Protein AF-A0A914DTF4-F1 (afdb_monomer_lite)

Structure (mmCIF, N/CA/C/O backbone):
data_AF-A0A914DTF4-F1
#
_entry.id   AF-A0A914DTF4-F1
#
loop_
_atom_site.group_PDB
_atom_site.id
_atom_site.type_symbol
_atom_site.label_atom_id
_atom_site.label_alt_id
_atom_site.label_comp_id
_atom_site.label_asym_id
_atom_site.label_entity_id
_atom_site.label_seq_id
_atom_site.pdbx_PDB_ins_code
_atom_site.Cartn_x
_atom_site.Cartn_y
_atom_site.Cartn_z
_atom_site.occupancy
_atom_site.B_iso_or_equiv
_atom_site.auth_seq_id
_atom_site.auth_comp_id
_atom_site.auth_asym_id
_atom_site.auth_atom_id
_atom_site.pdbx_PDB_model_num
ATOM 1 N N . MET A 1 1 ? -24.627 -9.845 -15.149 1.00 41.28 1 MET A N 1
ATOM 2 C CA . MET A 1 1 ? -25.153 -10.135 -13.797 1.00 41.28 1 MET A CA 1
ATOM 3 C C . MET A 1 1 ? -23.935 -10.257 -12.900 1.00 41.28 1 MET A C 1
ATOM 5 O O . MET A 1 1 ? -23.062 -11.032 -13.268 1.00 41.28 1 MET A O 1
ATOM 9 N N . ALA A 1 2 ? -23.818 -9.443 -11.850 1.00 40.50 2 ALA A N 1
ATOM 10 C CA . ALA A 1 2 ? -22.618 -9.428 -11.011 1.00 40.50 2 ALA A CA 1
ATOM 11 C C . ALA A 1 2 ? -22.532 -10.702 -10.144 1.00 40.50 2 ALA A C 1
ATOM 13 O O . ALA A 1 2 ? -23.541 -11.123 -9.571 1.00 40.50 2 ALA A O 1
ATOM 14 N N . LYS A 1 3 ? -21.357 -11.332 -10.086 1.00 47.91 3 LYS A N 1
ATOM 15 C CA . LYS A 1 3 ? -21.017 -12.519 -9.288 1.00 47.91 3 LYS A CA 1
ATOM 16 C C . LYS A 1 3 ? -20.466 -12.112 -7.924 1.00 47.91 3 LYS A C 1
ATOM 18 O O . LYS A 1 3 ? -20.002 -11.000 -7.742 1.00 47.91 3 LYS A O 1
ATOM 23 N N . LYS A 1 4 ? -20.458 -13.038 -6.959 1.00 50.44 4 LYS A N 1
ATOM 24 C CA . LYS A 1 4 ? -19.883 -12.812 -5.616 1.00 50.44 4 LYS A CA 1
ATOM 25 C C . LYS A 1 4 ? -18.388 -12.439 -5.658 1.00 50.44 4 LYS A C 1
ATOM 27 O O . LYS A 1 4 ? -17.920 -11.749 -4.766 1.00 50.44 4 LYS A O 1
ATOM 32 N N . GLU A 1 5 ? -17.684 -12.889 -6.695 1.00 56.50 5 GLU A N 1
ATOM 33 C CA . GLU A 1 5 ? -16.291 -12.547 -7.022 1.00 56.50 5 GLU A CA 1
ATOM 34 C C . GLU A 1 5 ? -16.124 -11.077 -7.448 1.00 56.50 5 GLU A C 1
ATOM 36 O O . GLU A 1 5 ? -15.049 -10.518 -7.275 1.00 56.50 5 GLU A O 1
ATOM 41 N N . ASP A 1 6 ? -17.193 -10.440 -7.942 1.00 46.47 6 ASP A N 1
ATOM 42 C CA . ASP A 1 6 ? -17.197 -9.040 -8.388 1.00 46.47 6 ASP A CA 1
ATOM 43 C C . ASP A 1 6 ? -17.339 -8.057 -7.209 1.00 46.47 6 ASP A C 1
ATOM 45 O O . ASP A 1 6 ? -17.399 -6.843 -7.405 1.00 46.47 6 ASP A O 1
ATOM 49 N N . PHE A 1 7 ? -17.447 -8.567 -5.977 1.00 53.06 7 PHE A N 1
ATOM 50 C CA . PHE A 1 7 ? -17.602 -7.762 -4.772 1.00 53.06 7 PHE A CA 1
ATOM 51 C C . PHE A 1 7 ? -16.393 -7.929 -3.858 1.00 53.06 7 PHE A C 1
ATOM 53 O O . PHE A 1 7 ? -16.078 -9.031 -3.405 1.00 53.06 7 PHE A O 1
ATOM 60 N N . ILE A 1 8 ? -15.767 -6.806 -3.508 1.00 56.00 8 ILE A N 1
ATOM 61 C CA . ILE A 1 8 ? -14.693 -6.780 -2.519 1.00 56.00 8 ILE A CA 1
ATOM 62 C C . ILE A 1 8 ? -15.275 -7.172 -1.158 1.00 56.00 8 ILE A C 1
ATOM 64 O O . ILE A 1 8 ? -16.153 -6.499 -0.612 1.00 56.00 8 ILE A O 1
ATOM 68 N N . SER A 1 9 ? -14.784 -8.275 -0.595 1.00 55.84 9 SER A N 1
ATOM 69 C CA . SER A 1 9 ? -15.172 -8.687 0.753 1.00 55.84 9 SER A CA 1
ATOM 70 C C . SER A 1 9 ? -14.536 -7.766 1.803 1.00 55.84 9 SER A C 1
ATOM 72 O O . SER A 1 9 ? -13.313 -7.625 1.879 1.00 55.84 9 SER A O 1
ATOM 74 N N . LEU A 1 10 ? -15.380 -7.119 2.610 1.00 56.50 10 LEU A N 1
ATOM 75 C CA . LEU A 1 10 ? -14.964 -6.344 3.776 1.00 56.50 10 LEU A CA 1
ATOM 76 C C . LEU A 1 10 ? -14.665 -7.311 4.926 1.00 56.50 10 LEU A C 1
ATOM 78 O O . LEU A 1 10 ? -15.568 -7.961 5.446 1.00 56.50 10 LEU A O 1
ATOM 82 N N . PHE A 1 11 ? -13.401 -7.401 5.327 1.00 57.38 11 PHE A N 1
ATOM 83 C CA . PHE A 1 11 ? -13.021 -7.973 6.612 1.00 57.38 11 PHE A CA 1
ATOM 84 C C . PHE A 1 11 ? -13.240 -6.916 7.702 1.00 57.38 11 PHE A C 1
ATOM 86 O O . PHE A 1 11 ? -12.752 -5.788 7.604 1.00 57.38 11 PHE A O 1
ATOM 93 N N . GLU A 1 12 ? -14.007 -7.270 8.735 1.00 57.12 12 GLU A N 1
ATOM 94 C CA . GLU A 1 12 ? -14.518 -6.303 9.717 1.00 57.12 12 GLU A CA 1
ATOM 95 C C . GLU A 1 12 ? -13.436 -5.695 10.628 1.00 57.12 12 GLU A C 1
ATOM 97 O O . GLU A 1 12 ? -13.625 -4.578 11.122 1.00 57.12 12 GLU A O 1
ATOM 102 N N . SER A 1 13 ? -12.274 -6.338 10.778 1.00 60.81 13 SER A N 1
ATOM 103 C CA . SER A 1 13 ? -11.142 -5.804 11.544 1.00 60.81 13 SER A CA 1
ATOM 104 C C . SER A 1 13 ? -9.837 -6.546 11.224 1.00 60.81 13 SER A C 1
ATOM 106 O O . SER A 1 13 ? -9.795 -7.774 11.220 1.00 60.81 13 SER A O 1
ATOM 108 N N . ILE A 1 14 ? -8.735 -5.815 11.000 1.00 63.16 14 ILE A N 1
ATOM 109 C CA . ILE A 1 14 ? -7.396 -6.398 11.199 1.00 63.16 14 ILE A CA 1
ATOM 110 C C . ILE A 1 14 ? -7.156 -6.442 12.705 1.00 63.16 14 ILE A C 1
ATOM 112 O O . ILE A 1 14 ? -6.959 -5.402 13.341 1.00 63.16 14 ILE A O 1
ATOM 116 N N . GLU A 1 15 ? -7.194 -7.640 13.282 1.00 57.75 15 GLU A N 1
ATOM 117 C CA . GLU A 1 15 ? -6.975 -7.826 14.719 1.00 57.75 15 GLU A CA 1
ATOM 118 C C . GLU A 1 15 ? -5.532 -8.191 15.063 1.00 57.75 15 GLU A C 1
ATOM 120 O O . GLU A 1 15 ? -5.060 -7.802 16.134 1.00 57.75 15 GLU A O 1
ATOM 125 N N . ASP A 1 16 ? -4.822 -8.856 14.149 1.00 64.94 16 ASP A N 1
ATOM 126 C CA . ASP A 1 16 ? -3.450 -9.327 14.341 1.00 64.94 16 ASP A CA 1
ATOM 127 C C . ASP A 1 16 ? -2.456 -8.586 13.426 1.00 64.94 16 ASP A C 1
ATOM 129 O O . ASP A 1 16 ? -2.704 -8.373 12.238 1.00 64.94 16 ASP A O 1
ATOM 133 N N . MET A 1 17 ? -1.312 -8.199 14.000 1.00 63.19 17 MET A N 1
ATOM 134 C CA . MET A 1 17 ? -0.189 -7.573 13.296 1.00 63.19 17 MET A CA 1
ATOM 135 C C . MET A 1 17 ? 0.454 -8.505 12.277 1.00 63.19 17 MET A C 1
ATOM 137 O O . MET A 1 17 ? 0.992 -8.017 11.285 1.00 63.19 17 MET A O 1
ATOM 141 N N . ALA A 1 18 ? 0.405 -9.821 12.504 1.00 65.38 18 ALA A N 1
ATOM 142 C CA . ALA A 1 18 ? 1.025 -10.796 11.611 1.00 65.38 18 ALA A CA 1
ATOM 143 C C . ALA A 1 18 ? 0.500 -10.677 10.172 1.00 65.38 18 ALA A C 1
ATOM 145 O O . ALA A 1 18 ? 1.261 -10.850 9.224 1.00 65.38 18 ALA A O 1
ATOM 146 N N . CYS A 1 19 ? -0.769 -10.288 10.005 1.00 67.75 19 CYS A N 1
ATOM 147 C CA . CYS A 1 19 ? -1.369 -10.066 8.694 1.00 67.75 19 CYS A CA 1
ATOM 148 C C . CYS A 1 19 ? -0.739 -8.88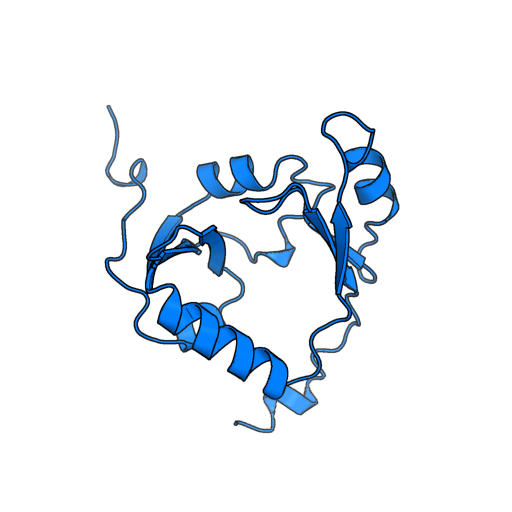7 7.940 1.00 67.75 19 CYS A C 1
ATOM 150 O O . CYS A 1 19 ? -0.690 -8.926 6.724 1.00 67.75 19 CYS A O 1
ATOM 152 N N . LEU A 1 20 ? -0.233 -7.857 8.625 1.00 68.44 20 LEU A N 1
ATOM 153 C CA . LEU A 1 20 ? 0.415 -6.707 7.976 1.00 68.44 20 LEU A CA 1
ATOM 154 C C . LEU A 1 20 ? 1.903 -6.918 7.687 1.00 68.44 20 LEU A C 1
ATOM 156 O O . LEU A 1 20 ? 2.523 -6.075 7.046 1.00 68.44 20 LEU A O 1
ATOM 160 N N . LEU A 1 21 ? 2.487 -8.013 8.178 1.00 73.00 21 LEU A N 1
ATOM 161 C CA . LEU A 1 21 ? 3.835 -8.430 7.789 1.00 73.00 21 LEU A CA 1
ATOM 162 C C . LEU A 1 21 ? 3.840 -9.181 6.452 1.00 73.00 21 LEU A C 1
ATOM 164 O O . LEU A 1 21 ? 4.908 -9.423 5.894 1.00 73.00 21 LEU A O 1
ATOM 168 N N . ASP A 1 22 ? 2.663 -9.556 5.954 1.00 80.88 22 ASP A N 1
ATOM 169 C CA . ASP A 1 22 ? 2.488 -10.117 4.624 1.00 80.88 22 ASP A CA 1
ATOM 170 C C . ASP A 1 22 ? 2.643 -9.009 3.570 1.00 80.88 22 ASP A C 1
ATOM 172 O O . ASP A 1 22 ? 2.001 -7.958 3.627 1.00 80.88 22 ASP A O 1
ATOM 176 N N . GLU A 1 23 ? 3.512 -9.268 2.595 1.00 81.50 23 GLU A N 1
ATOM 177 C CA . GLU A 1 23 ? 3.873 -8.352 1.515 1.00 81.50 23 GLU A CA 1
ATOM 178 C C . GLU A 1 23 ? 2.723 -8.018 0.552 1.00 81.50 23 GLU A C 1
ATOM 180 O O . GLU A 1 23 ? 2.893 -7.147 -0.297 1.00 81.50 23 GLU A O 1
ATOM 185 N N . HIS A 1 24 ? 1.567 -8.675 0.672 1.00 86.81 24 HIS A N 1
ATOM 186 C CA . HIS A 1 24 ? 0.375 -8.433 -0.147 1.00 86.81 24 HIS A CA 1
ATOM 187 C C . HIS A 1 24 ? -0.575 -7.389 0.450 1.00 86.81 24 HIS A C 1
ATOM 189 O O . HIS A 1 24 ? -1.485 -6.924 -0.241 1.00 86.81 24 HIS A O 1
ATOM 195 N N . TRP A 1 25 ? -0.400 -7.017 1.723 1.00 85.00 25 TRP A N 1
ATOM 196 C CA . TRP A 1 25 ? -1.223 -5.986 2.350 1.00 85.00 25 TRP A CA 1
ATOM 197 C C . TRP A 1 25 ? -0.634 -4.594 2.131 1.00 85.00 25 TRP A C 1
ATOM 199 O O . TRP A 1 25 ? 0.502 -4.307 2.503 1.00 85.00 25 TRP A O 1
ATOM 209 N N . ALA A 1 26 ? -1.449 -3.694 1.585 1.00 83.06 26 ALA A N 1
ATOM 210 C CA . ALA A 1 26 ? -1.099 -2.293 1.379 1.00 83.06 26 ALA A CA 1
ATOM 211 C C . ALA A 1 26 ? -2.004 -1.370 2.196 1.00 83.06 26 ALA A C 1
ATOM 213 O O . ALA A 1 26 ? -3.200 -1.626 2.339 1.00 83.06 26 ALA A O 1
ATOM 214 N N . ILE A 1 27 ? -1.460 -0.249 2.678 1.00 83.81 27 ILE A N 1
ATOM 215 C CA . ILE A 1 27 ? -2.281 0.859 3.188 1.00 83.81 27 ILE A CA 1
ATOM 216 C C . ILE A 1 27 ? -2.973 1.526 1.994 1.00 83.81 27 ILE A C 1
ATOM 218 O O . ILE A 1 27 ? -2.306 1.972 1.062 1.00 83.81 27 ILE A O 1
ATOM 222 N N . TYR A 1 28 ? -4.302 1.617 2.045 1.00 80.69 28 TYR A N 1
ATOM 223 C CA . TYR A 1 28 ? -5.132 2.186 0.979 1.00 80.69 28 TYR A CA 1
ATOM 224 C C . TYR A 1 28 ? -5.807 3.510 1.341 1.00 80.69 28 TYR A C 1
ATOM 226 O O . TYR A 1 28 ? -6.166 4.280 0.460 1.00 80.69 28 TYR A O 1
ATOM 234 N N . SER A 1 29 ? -6.047 3.806 2.615 1.00 80.50 29 SER A N 1
ATOM 235 C CA . SER A 1 29 ? -6.532 5.131 3.014 1.00 80.50 29 SER A CA 1
ATOM 236 C C . SER A 1 29 ? -6.465 5.301 4.525 1.00 80.50 29 SER A C 1
ATOM 238 O O . SER A 1 29 ? -6.339 4.328 5.264 1.00 80.50 29 SER A O 1
ATOM 240 N N . LEU A 1 30 ? -6.595 6.536 4.987 1.00 83.12 30 LEU A N 1
ATOM 241 C CA . LEU A 1 30 ? -6.692 6.919 6.389 1.00 83.12 30 LEU A CA 1
ATOM 242 C C . LEU A 1 30 ? -7.854 7.908 6.530 1.00 83.12 30 LEU A C 1
ATOM 244 O O . LEU A 1 30 ? -7.937 8.888 5.797 1.00 83.12 30 LEU A O 1
ATOM 248 N N . ASP A 1 31 ? -8.732 7.693 7.495 1.00 81.69 31 ASP A N 1
ATOM 249 C CA . ASP A 1 31 ? -9.656 8.723 7.956 1.00 81.69 31 ASP A CA 1
ATOM 250 C C . ASP A 1 31 ? -9.363 9.076 9.425 1.00 81.69 31 ASP A C 1
ATOM 252 O O . ASP A 1 31 ? -8.361 8.653 10.009 1.00 81.69 31 ASP A O 1
ATOM 256 N N . LYS A 1 32 ? -10.211 9.916 10.022 1.00 82.75 32 LYS A N 1
ATOM 257 C CA . LYS A 1 32 ? -10.047 10.363 11.413 1.00 82.75 32 LYS A CA 1
ATOM 258 C C . LYS A 1 32 ? -10.128 9.221 12.441 1.00 82.75 32 LYS A C 1
ATOM 260 O O . LYS A 1 32 ? -9.577 9.352 13.534 1.00 82.75 32 LYS A O 1
ATOM 265 N N . ASP A 1 33 ? -10.811 8.131 12.104 1.00 84.12 33 ASP A N 1
ATOM 266 C CA . ASP A 1 33 ? -11.172 7.041 13.007 1.00 84.12 33 ASP A CA 1
ATOM 267 C C . ASP A 1 33 ? -10.451 5.730 12.652 1.00 84.12 33 ASP A C 1
ATOM 269 O O . ASP A 1 33 ? -10.160 4.936 13.551 1.00 84.12 33 ASP A O 1
ATOM 273 N N . PHE A 1 34 ? -10.110 5.507 11.379 1.00 84.38 34 PHE A N 1
ATOM 274 C CA . PHE A 1 34 ? -9.621 4.244 10.835 1.00 84.38 34 PHE A CA 1
ATOM 275 C C . PHE A 1 34 ? -8.500 4.398 9.800 1.00 84.38 34 PHE A C 1
ATOM 277 O O . PHE A 1 34 ? -8.455 5.328 9.001 1.00 84.38 34 PHE A O 1
ATOM 284 N N . ALA A 1 35 ? -7.616 3.405 9.782 1.00 85.31 35 ALA A N 1
ATOM 285 C CA . ALA A 1 35 ? -6.726 3.085 8.681 1.00 85.31 35 ALA A CA 1
ATOM 286 C C . ALA A 1 35 ? -7.314 1.923 7.872 1.00 85.31 35 ALA A C 1
ATOM 288 O O . ALA A 1 35 ? -7.710 0.907 8.449 1.00 85.31 35 ALA A O 1
ATOM 289 N N . TYR A 1 36 ? -7.356 2.075 6.553 1.00 84.62 36 TYR A N 1
ATOM 290 C CA . TYR A 1 36 ? -7.864 1.089 5.607 1.00 84.62 36 TYR A CA 1
ATOM 291 C C . TYR A 1 36 ? -6.711 0.424 4.875 1.00 84.62 36 TYR A C 1
ATOM 293 O O . TYR A 1 36 ? -5.795 1.088 4.385 1.00 84.62 36 TYR A O 1
ATOM 301 N N . PHE A 1 37 ? -6.805 -0.891 4.767 1.00 85.62 37 PHE A N 1
ATOM 302 C CA . PHE A 1 37 ? -5.839 -1.748 4.111 1.00 85.62 37 PHE A CA 1
ATOM 303 C C . PHE A 1 37 ? -6.536 -2.567 3.040 1.00 85.62 37 PHE A C 1
ATOM 305 O O . PHE A 1 37 ? -7.706 -2.924 3.193 1.00 85.62 37 PHE A O 1
ATOM 312 N N . ILE A 1 38 ? -5.799 -2.892 1.989 1.00 85.81 38 ILE A N 1
ATOM 313 C CA . ILE A 1 38 ? -6.254 -3.790 0.935 1.00 85.81 38 ILE A CA 1
ATOM 314 C C . ILE A 1 38 ? -5.307 -4.970 0.804 1.00 85.81 38 ILE A C 1
ATOM 316 O O . ILE A 1 38 ? -4.097 -4.820 0.975 1.00 85.81 38 ILE A O 1
ATOM 320 N N . LEU A 1 39 ? -5.876 -6.129 0.500 1.00 86.81 39 LEU A N 1
ATOM 321 C CA . LEU A 1 39 ? -5.129 -7.314 0.114 1.00 86.81 39 LEU A CA 1
ATOM 322 C C . LEU A 1 39 ? -5.053 -7.371 -1.408 1.00 86.81 39 LEU A C 1
ATOM 324 O O . LEU A 1 39 ? -6.094 -7.375 -2.066 1.00 86.81 39 LEU A O 1
ATOM 328 N N . LEU A 1 40 ? -3.841 -7.455 -1.941 1.00 87.12 40 LEU A N 1
ATOM 329 C CA . LEU A 1 40 ? -3.571 -7.526 -3.372 1.00 87.12 40 LEU A CA 1
ATOM 330 C C . LEU A 1 40 ? -3.225 -8.964 -3.804 1.00 87.12 40 LEU A C 1
ATOM 332 O O . LEU A 1 40 ? -2.747 -9.752 -2.988 1.00 87.12 40 LEU A O 1
ATOM 336 N N . PRO A 1 41 ? -3.440 -9.331 -5.080 1.00 89.44 41 PRO A N 1
ATOM 337 C CA . PRO A 1 41 ? -3.098 -10.655 -5.604 1.00 89.44 41 PRO A CA 1
ATOM 338 C C . PRO A 1 41 ? -1.589 -10.886 -5.737 1.00 89.44 41 PRO A C 1
ATOM 340 O O . PRO A 1 41 ? -1.144 -12.028 -5.720 1.00 89.44 41 PRO A O 1
ATOM 343 N N . ASN A 1 42 ? -0.815 -9.808 -5.859 1.00 89.31 42 ASN A N 1
ATOM 344 C CA . ASN A 1 42 ? 0.642 -9.819 -5.973 1.00 89.31 42 ASN A CA 1
ATOM 345 C C . ASN A 1 42 ? 1.265 -9.015 -4.817 1.00 89.31 42 ASN A C 1
ATOM 347 O O . ASN A 1 42 ? 0.575 -8.170 -4.236 1.00 89.31 42 ASN A O 1
ATOM 351 N N . PRO A 1 43 ? 2.560 -9.206 -4.507 1.00 85.56 43 PRO A N 1
ATOM 352 C CA . PRO A 1 43 ? 3.261 -8.395 -3.517 1.00 85.56 43 PRO A CA 1
ATOM 353 C C . PRO A 1 43 ? 3.229 -6.905 -3.865 1.00 85.56 43 PRO A C 1
ATOM 355 O O . PRO A 1 43 ? 3.373 -6.532 -5.031 1.00 85.56 43 PRO A O 1
ATOM 358 N N . VAL A 1 44 ? 3.131 -6.037 -2.858 1.00 81.44 44 VAL A N 1
ATOM 359 C CA . VAL A 1 44 ? 3.099 -4.569 -2.999 1.00 81.44 44 VAL A CA 1
ATOM 360 C C . VAL A 1 44 ? 4.272 -4.042 -3.830 1.00 81.44 44 VAL A C 1
ATOM 362 O O . VAL A 1 44 ? 4.100 -3.149 -4.654 1.00 81.44 44 VAL A O 1
ATOM 365 N N . SER A 1 45 ? 5.454 -4.642 -3.684 1.00 78.44 45 SER A N 1
ATOM 366 C CA . SER A 1 45 ? 6.670 -4.283 -4.428 1.00 78.44 45 SER A CA 1
ATOM 367 C C . SER A 1 45 ? 6.553 -4.448 -5.950 1.00 78.44 45 SER A C 1
ATOM 369 O O . SER A 1 45 ? 7.298 -3.805 -6.693 1.00 78.44 45 SER A O 1
ATOM 371 N N . SER A 1 46 ? 5.612 -5.268 -6.432 1.00 83.75 46 SER A N 1
ATOM 372 C CA . SER A 1 46 ? 5.341 -5.445 -7.865 1.00 83.75 46 SER A CA 1
ATOM 373 C C . SER A 1 46 ? 4.583 -4.261 -8.481 1.00 83.75 46 SER A C 1
ATOM 375 O O . SER A 1 46 ? 4.692 -4.004 -9.685 1.00 83.75 46 SER A O 1
ATOM 377 N N . TYR A 1 47 ? 3.881 -3.479 -7.657 1.00 82.75 47 TYR A N 1
ATOM 378 C CA . TYR A 1 47 ? 3.101 -2.328 -8.091 1.00 82.75 47 TYR A CA 1
ATOM 379 C C . TYR A 1 47 ? 3.955 -1.059 -8.124 1.00 82.75 47 TYR A C 1
ATOM 381 O O . TYR A 1 47 ? 3.850 -0.161 -7.292 1.00 82.75 47 TYR A O 1
ATOM 389 N N . ASN A 1 48 ? 4.864 -1.003 -9.092 1.00 85.00 48 ASN A N 1
ATOM 390 C CA . ASN A 1 48 ? 5.769 0.125 -9.289 1.00 85.00 48 ASN A CA 1
ATOM 391 C C . ASN A 1 48 ? 5.282 1.094 -10.379 1.00 85.00 48 ASN A C 1
ATOM 393 O O . ASN A 1 48 ? 4.430 0.760 -11.198 1.00 85.00 48 ASN A O 1
ATOM 397 N N . ILE A 1 49 ? 5.891 2.279 -10.429 1.00 84.50 49 ILE A N 1
ATOM 398 C CA . ILE A 1 49 ? 5.531 3.352 -11.366 1.00 84.50 49 ILE A CA 1
ATOM 399 C C . ILE A 1 49 ? 5.696 3.000 -12.856 1.00 84.50 49 ILE A C 1
ATOM 401 O O . ILE A 1 49 ? 5.070 3.645 -13.695 1.00 84.50 49 ILE A O 1
ATOM 405 N N . ILE A 1 50 ? 6.529 2.011 -13.205 1.00 86.25 50 ILE A N 1
ATOM 406 C CA . ILE A 1 50 ? 6.752 1.616 -14.605 1.00 86.25 50 ILE A CA 1
ATOM 407 C C . ILE A 1 50 ? 5.514 0.911 -15.151 1.00 86.25 50 ILE A C 1
ATOM 409 O O . ILE A 1 50 ? 5.039 1.248 -16.234 1.00 86.25 50 ILE A O 1
ATOM 413 N N . ASN A 1 51 ? 4.975 -0.025 -14.373 1.00 85.56 51 ASN A N 1
ATOM 414 C CA . ASN A 1 51 ? 3.831 -0.839 -14.776 1.00 85.56 51 ASN A CA 1
ATOM 415 C C . ASN A 1 51 ? 2.494 -0.221 -14.335 1.00 85.56 51 ASN A C 1
ATOM 417 O O . ASN A 1 51 ? 1.477 -0.414 -14.992 1.00 85.56 51 ASN A O 1
ATOM 421 N N . HIS A 1 52 ? 2.504 0.552 -13.246 1.00 85.19 52 HIS A N 1
ATOM 422 C CA . HIS A 1 52 ? 1.312 1.047 -12.561 1.00 85.19 52 HIS A CA 1
ATOM 423 C C . HIS A 1 52 ? 1.488 2.526 -12.192 1.00 85.19 52 HIS A C 1
ATOM 425 O O . HIS A 1 52 ? 1.784 2.894 -11.055 1.00 85.19 52 HIS A O 1
ATOM 431 N N . GLN A 1 53 ? 1.325 3.403 -13.187 1.00 78.31 53 GLN A N 1
ATOM 432 C CA . GLN A 1 53 ? 1.496 4.854 -13.014 1.00 78.31 53 GLN A CA 1
ATOM 433 C C . GLN A 1 53 ? 0.465 5.462 -12.051 1.00 78.31 53 GLN A C 1
ATOM 435 O O . GLN A 1 53 ? 0.787 6.401 -11.324 1.00 78.31 53 GLN A O 1
ATOM 440 N N . PHE A 1 54 ? -0.749 4.905 -12.034 1.00 80.00 54 PHE A N 1
ATOM 441 C CA . PHE A 1 54 ? -1.848 5.292 -11.150 1.00 80.00 54 PHE A CA 1
ATOM 442 C C . PHE A 1 54 ? -2.071 4.195 -10.110 1.00 80.00 54 PHE A C 1
ATOM 444 O O . PHE A 1 54 ? -2.965 3.353 -10.235 1.00 80.00 54 PHE A O 1
ATOM 451 N N . LEU A 1 55 ? -1.210 4.187 -9.091 1.00 79.56 55 LEU A N 1
ATOM 452 C CA . LEU A 1 55 ? -1.164 3.113 -8.102 1.00 79.56 55 LEU A CA 1
ATOM 453 C C . LEU A 1 55 ? -2.500 2.941 -7.375 1.00 79.56 55 LEU A C 1
ATOM 455 O O . LEU A 1 55 ? -2.960 1.822 -7.202 1.00 79.56 55 LEU A O 1
ATOM 459 N N . TRP A 1 56 ? -3.163 4.045 -7.023 1.00 77.94 56 TRP A N 1
ATOM 460 C CA . TRP A 1 56 ? -4.457 4.014 -6.341 1.00 77.94 56 TRP A CA 1
ATOM 461 C C . TRP A 1 56 ? -5.564 3.339 -7.157 1.00 77.94 56 TRP A C 1
ATOM 463 O O . TRP A 1 56 ? -6.314 2.527 -6.618 1.00 77.94 56 TRP A O 1
ATOM 473 N N . GLN A 1 57 ? -5.648 3.644 -8.455 1.00 81.94 57 GLN A N 1
ATOM 474 C CA . GLN A 1 57 ? -6.620 3.007 -9.342 1.00 81.94 57 GLN A CA 1
ATOM 475 C C . GLN A 1 57 ? -6.324 1.513 -9.473 1.00 81.94 57 GLN A C 1
ATOM 477 O O . GLN A 1 57 ? -7.225 0.698 -9.320 1.00 81.94 57 GLN A O 1
ATOM 482 N N . THR A 1 58 ? -5.050 1.165 -9.660 1.00 87.00 58 THR A N 1
ATOM 483 C CA . THR A 1 58 ? -4.613 -0.236 -9.745 1.00 87.00 58 THR A CA 1
ATOM 484 C C . THR A 1 58 ? -4.970 -0.996 -8.466 1.00 87.00 58 THR A C 1
ATOM 486 O O . THR A 1 58 ? -5.537 -2.078 -8.500 1.00 87.00 58 THR A O 1
ATOM 489 N N . TYR A 1 59 ? -4.707 -0.387 -7.313 1.00 85.25 59 TYR A N 1
ATOM 490 C CA . TYR A 1 59 ? -5.034 -0.932 -6.001 1.00 85.25 59 TYR A CA 1
ATOM 491 C C . TYR A 1 59 ? -6.530 -1.142 -5.801 1.00 85.25 59 TYR A C 1
ATOM 493 O O . TYR A 1 59 ? -6.925 -2.133 -5.199 1.00 85.25 59 TYR A O 1
ATOM 501 N N . TYR A 1 60 ? -7.360 -0.223 -6.290 1.00 83.62 60 TYR A N 1
ATOM 502 C CA . TYR A 1 60 ? -8.808 -0.376 -6.247 1.00 83.62 60 TYR A CA 1
ATOM 503 C C . TYR A 1 60 ? -9.293 -1.522 -7.145 1.00 83.62 60 TYR A C 1
ATOM 505 O O . TYR A 1 60 ? -10.145 -2.300 -6.723 1.00 83.62 60 TYR A O 1
ATOM 513 N N . GLU A 1 61 ? -8.750 -1.622 -8.360 1.00 85.38 61 GLU A N 1
ATOM 514 C CA . GLU A 1 61 ? -9.129 -2.628 -9.359 1.00 85.38 61 GLU A CA 1
ATOM 515 C C . GLU A 1 61 ? -8.701 -4.046 -8.949 1.00 85.38 61 GLU A C 1
ATOM 517 O O . GLU A 1 61 ? -9.485 -4.983 -9.093 1.00 85.38 61 GLU A O 1
ATOM 522 N N . ASP A 1 62 ? -7.508 -4.192 -8.369 1.00 88.56 62 ASP A N 1
ATOM 523 C CA . ASP A 1 62 ? -6.937 -5.490 -7.997 1.00 88.56 62 ASP A CA 1
ATOM 524 C C . ASP A 1 62 ? -7.249 -5.91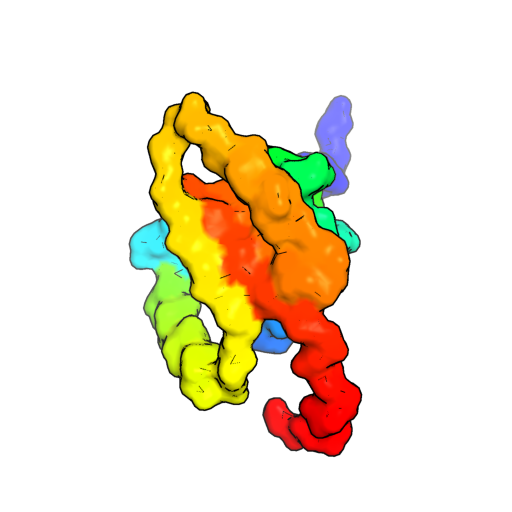4 -6.549 1.00 88.56 62 ASP A C 1
ATOM 526 O O . ASP A 1 62 ? -6.878 -7.012 -6.128 1.00 88.56 62 ASP A O 1
ATOM 530 N N . ALA A 1 63 ? -7.915 -5.076 -5.747 1.00 86.94 63 ALA A N 1
ATOM 531 C CA . ALA A 1 63 ? -8.186 -5.382 -4.343 1.00 86.94 63 ALA A CA 1
ATOM 532 C C . ALA A 1 63 ? -9.047 -6.646 -4.177 1.00 86.94 63 ALA A C 1
ATOM 534 O O . ALA A 1 63 ? -10.230 -6.682 -4.508 1.00 86.94 63 ALA A O 1
ATOM 535 N N . LEU A 1 64 ? -8.482 -7.665 -3.528 1.00 85.94 64 LEU A N 1
ATOM 536 C CA . LEU A 1 64 ? -9.193 -8.896 -3.177 1.00 85.94 64 LEU A CA 1
ATOM 537 C C . LEU A 1 64 ? -10.042 -8.722 -1.914 1.00 85.94 64 LEU A C 1
ATOM 539 O O . LEU A 1 64 ? -11.122 -9.305 -1.771 1.00 85.94 64 LEU A O 1
ATOM 543 N N . LYS A 1 65 ? -9.520 -7.959 -0.947 1.00 84.44 65 LYS A N 1
ATOM 544 C CA . LYS A 1 65 ? -10.154 -7.723 0.357 1.00 84.44 65 LYS A CA 1
ATOM 545 C C . LYS A 1 65 ? -9.829 -6.333 0.861 1.00 84.44 65 LYS A C 1
ATOM 547 O O . LYS A 1 65 ? -8.740 -5.831 0.610 1.00 84.44 65 LYS A O 1
ATOM 552 N N . ILE A 1 66 ? -10.743 -5.769 1.643 1.00 83.56 66 ILE A N 1
ATOM 553 C CA . ILE A 1 66 ? -10.502 -4.555 2.427 1.00 83.56 66 ILE A CA 1
ATOM 554 C C . ILE A 1 66 ? -10.562 -4.922 3.898 1.00 83.56 66 ILE A C 1
ATOM 556 O O . ILE A 1 66 ? -11.441 -5.673 4.316 1.00 83.56 66 ILE A O 1
ATOM 560 N N . ALA A 1 67 ? -9.670 -4.354 4.693 1.00 84.50 67 ALA A N 1
ATOM 561 C CA . ALA A 1 67 ? -9.745 -4.437 6.136 1.00 84.50 67 ALA A CA 1
ATOM 562 C C . ALA A 1 67 ? -9.487 -3.067 6.763 1.00 84.50 67 ALA A C 1
ATOM 564 O O . ALA A 1 67 ? -8.851 -2.196 6.169 1.00 84.50 67 ALA A O 1
ATOM 565 N N . LYS A 1 68 ? -10.013 -2.858 7.96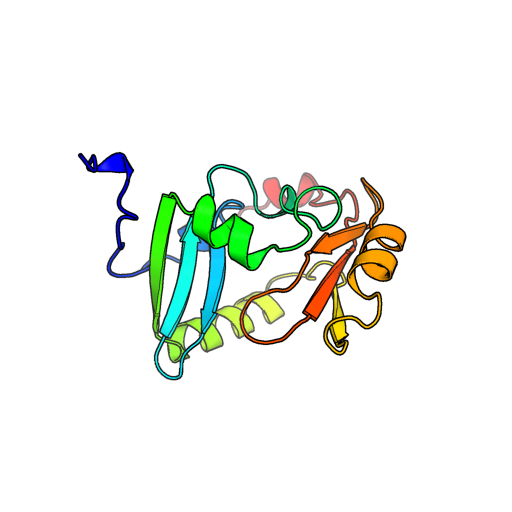9 1.00 85.25 68 LYS A N 1
ATOM 566 C CA . LYS A 1 68 ? -9.872 -1.596 8.701 1.00 85.25 68 LYS A CA 1
ATOM 567 C C . LYS A 1 68 ? -9.250 -1.814 10.071 1.00 85.25 68 LYS A C 1
ATOM 569 O O . LYS A 1 68 ? -9.417 -2.864 10.691 1.00 85.25 68 LYS A O 1
ATOM 574 N N . MET A 1 69 ? -8.570 -0.789 10.564 1.00 84.44 69 MET A N 1
ATOM 575 C CA . MET A 1 69 ? -7.985 -0.749 11.898 1.00 84.44 69 MET A CA 1
ATOM 576 C C . MET A 1 69 ? -8.224 0.621 12.524 1.00 84.44 69 MET A C 1
ATOM 578 O O . MET A 1 69 ? -8.024 1.618 11.841 1.00 84.44 69 MET A O 1
ATOM 582 N N . PRO A 1 70 ? -8.592 0.722 13.811 1.00 88.00 70 PRO A N 1
ATOM 583 C CA . PRO A 1 70 ? -8.702 2.017 14.473 1.00 88.00 70 PRO A CA 1
ATOM 584 C C . PRO A 1 70 ? -7.412 2.842 14.355 1.00 88.00 70 PRO A C 1
ATOM 586 O O . PRO A 1 70 ? -6.323 2.351 14.661 1.00 88.00 70 PRO A O 1
ATOM 589 N N . TYR A 1 71 ? -7.532 4.115 13.985 1.00 85.19 71 TYR A N 1
ATOM 590 C CA . TYR A 1 71 ? -6.406 5.010 13.709 1.00 85.19 71 TYR A CA 1
ATOM 591 C C . TYR A 1 71 ? -5.439 5.133 14.896 1.00 85.19 71 TYR A C 1
ATOM 593 O O . TYR A 1 71 ? -4.222 5.078 14.736 1.00 85.19 71 TYR A O 1
ATOM 601 N N . LYS A 1 72 ? -5.965 5.198 16.128 1.00 87.00 72 LYS A N 1
ATOM 602 C CA . LYS A 1 72 ? -5.139 5.203 17.351 1.00 87.00 72 LYS A CA 1
ATOM 603 C C . LYS A 1 72 ? -4.247 3.964 17.462 1.00 87.00 72 LYS A C 1
ATOM 605 O O . LYS A 1 72 ? -3.101 4.074 17.888 1.00 87.00 72 LYS A O 1
ATOM 610 N N . ARG A 1 73 ? -4.770 2.793 17.087 1.00 84.50 73 ARG A N 1
ATOM 611 C CA . ARG A 1 73 ? -4.028 1.528 17.110 1.00 84.50 73 ARG A CA 1
ATOM 612 C C . ARG A 1 73 ? -2.956 1.521 16.027 1.00 84.50 73 ARG A C 1
ATOM 614 O O . ARG A 1 73 ? -1.811 1.209 16.337 1.00 84.50 73 ARG A O 1
ATOM 621 N N . PHE A 1 74 ? -3.308 1.963 14.820 1.00 84.69 74 PHE A N 1
ATOM 622 C CA . PHE A 1 74 ? -2.364 2.139 13.718 1.00 84.69 74 PHE A CA 1
ATOM 623 C C . PHE A 1 74 ? -1.184 3.037 14.116 1.00 84.69 74 PHE A C 1
ATOM 625 O O . PHE A 1 74 ? -0.035 2.640 13.963 1.00 84.69 74 PHE A O 1
ATOM 632 N N . LEU A 1 75 ? -1.442 4.196 14.732 1.00 84.94 75 LEU A N 1
ATOM 633 C CA . LEU A 1 75 ? -0.380 5.092 15.203 1.00 84.94 75 LEU A CA 1
ATOM 634 C C . LEU A 1 75 ? 0.543 4.449 16.243 1.00 84.94 75 LEU A C 1
ATOM 636 O O . LEU A 1 75 ? 1.759 4.643 16.194 1.00 84.94 75 LEU A O 1
ATOM 640 N N . THR A 1 76 ? -0.015 3.705 17.201 1.00 84.56 76 THR A N 1
ATOM 641 C CA . THR A 1 76 ? 0.795 2.967 18.178 1.00 84.56 76 THR A CA 1
ATOM 642 C C . THR A 1 76 ? 1.671 1.927 17.482 1.00 84.56 76 THR A C 1
ATOM 644 O O . THR A 1 76 ? 2.836 1.781 17.844 1.00 84.56 76 THR A O 1
ATOM 647 N N . TRP A 1 77 ? 1.148 1.244 16.461 1.00 79.12 77 TRP A N 1
ATOM 648 C CA . TRP A 1 77 ? 1.895 0.252 15.686 1.00 79.12 77 TRP A CA 1
ATOM 649 C C . TRP A 1 77 ? 3.016 0.877 14.862 1.00 79.12 77 TRP A C 1
ATOM 651 O O . TRP A 1 77 ? 4.152 0.425 14.968 1.00 79.12 77 TRP A O 1
ATOM 661 N N . SER A 1 78 ? 2.752 1.954 14.123 1.00 79.19 78 SER A N 1
ATOM 662 C CA . SER A 1 78 ? 3.776 2.640 13.323 1.00 79.19 78 SER A CA 1
ATOM 663 C C . SER A 1 78 ? 4.976 3.076 14.172 1.00 79.19 78 SER A C 1
ATOM 665 O O . SER A 1 78 ? 6.121 2.919 13.757 1.00 79.19 78 SER A O 1
ATOM 667 N N . LYS A 1 79 ? 4.732 3.523 15.413 1.00 81.56 79 LYS A N 1
ATOM 668 C CA . LYS A 1 79 ? 5.792 3.869 16.378 1.00 81.56 79 LYS A CA 1
ATOM 669 C C . LYS A 1 79 ? 6.583 2.663 16.890 1.00 81.56 79 LYS A C 1
ATOM 671 O O . LYS A 1 79 ? 7.744 2.812 17.263 1.00 81.56 79 LYS A O 1
ATOM 676 N N . LEU A 1 80 ? 5.968 1.483 16.974 1.00 75.69 80 LEU A N 1
ATOM 677 C CA . LEU A 1 80 ? 6.677 0.247 17.318 1.00 75.69 80 LEU A CA 1
ATOM 678 C C . LEU A 1 80 ? 7.566 -0.201 16.157 1.00 75.69 80 LEU A C 1
ATOM 680 O O . LEU A 1 80 ? 8.713 -0.564 16.395 1.00 75.69 80 LEU A O 1
ATOM 684 N N . PHE A 1 81 ? 7.072 -0.112 14.918 1.00 69.81 81 PHE A N 1
ATOM 685 C CA . PHE A 1 81 ? 7.852 -0.408 13.714 1.00 69.81 81 PHE A CA 1
ATOM 686 C C . PHE A 1 81 ? 9.073 0.503 13.570 1.00 69.81 81 PHE A C 1
ATOM 688 O O . PHE A 1 81 ? 10.163 0.002 13.313 1.00 69.81 81 PHE A O 1
ATOM 695 N N . GLU A 1 82 ? 8.920 1.805 13.827 1.00 69.31 82 GLU A N 1
ATOM 696 C CA . GLU A 1 82 ? 10.030 2.770 13.836 1.00 69.31 82 GLU A CA 1
ATOM 697 C C . GLU A 1 82 ? 11.147 2.371 14.817 1.00 69.31 82 GLU A C 1
ATOM 699 O O . GLU A 1 82 ? 12.329 2.559 14.539 1.00 69.31 82 GLU A O 1
ATOM 704 N N . LYS A 1 83 ? 10.785 1.767 15.955 1.00 69.56 83 LYS A N 1
ATOM 705 C CA . LYS A 1 83 ? 11.745 1.302 16.965 1.00 69.56 83 LYS A CA 1
ATOM 706 C C . LYS A 1 83 ? 12.365 -0.063 16.653 1.00 69.56 83 LYS A C 1
ATOM 708 O O . LYS A 1 83 ? 13.422 -0.361 17.202 1.00 69.56 83 LYS A O 1
ATOM 713 N N . ASN A 1 84 ? 11.717 -0.898 15.834 1.00 61.47 84 ASN A N 1
ATOM 714 C CA . ASN A 1 84 ? 12.017 -2.333 15.760 1.00 61.47 84 ASN A CA 1
ATOM 715 C C . ASN A 1 84 ? 12.911 -2.800 14.605 1.00 61.47 84 ASN A C 1
ATOM 717 O O . ASN A 1 84 ? 13.247 -3.980 14.597 1.00 61.47 84 ASN A O 1
ATOM 721 N N . LYS A 1 85 ? 13.336 -1.962 13.655 1.00 58.66 85 LYS A N 1
ATOM 722 C CA . LYS A 1 85 ? 14.352 -2.313 12.635 1.00 58.66 85 LYS A CA 1
ATOM 723 C C . LYS A 1 85 ? 14.693 -1.080 11.806 1.00 58.66 85 LYS A C 1
ATOM 725 O O . LYS A 1 85 ? 13.831 -0.231 11.642 1.00 58.66 85 LYS A O 1
ATOM 730 N N . ASN A 1 86 ? 15.910 -1.017 11.255 1.00 58.41 86 ASN A N 1
ATOM 731 C CA . ASN A 1 86 ? 16.291 -0.039 10.228 1.00 58.41 86 ASN A CA 1
ATOM 732 C C . ASN A 1 86 ? 15.336 -0.180 9.030 1.00 58.41 86 ASN A C 1
ATOM 734 O O . ASN A 1 86 ? 15.494 -1.145 8.274 1.00 58.41 86 ASN A O 1
ATOM 738 N N . PRO A 1 87 ? 14.352 0.720 8.835 1.00 65.19 87 PRO A N 1
ATOM 739 C CA . PRO A 1 87 ? 13.547 0.677 7.627 1.00 65.19 87 PRO A CA 1
ATOM 740 C C . PRO A 1 87 ? 14.462 0.928 6.420 1.00 65.19 87 PRO A C 1
ATOM 742 O O . PRO A 1 87 ? 15.487 1.611 6.558 1.00 65.19 87 PRO A O 1
ATOM 745 N N . PRO A 1 88 ? 14.126 0.399 5.231 1.00 66.38 88 PRO A N 1
ATOM 746 C CA . PRO A 1 88 ? 14.844 0.780 4.027 1.00 66.38 88 PRO A CA 1
ATOM 747 C C . PRO A 1 88 ? 14.796 2.310 3.895 1.00 66.38 88 PRO A C 1
ATOM 749 O O . PRO A 1 88 ? 13.737 2.908 4.138 1.00 66.38 88 PRO A O 1
ATOM 752 N N . PRO A 1 89 ? 15.915 2.967 3.536 1.00 70.56 89 PRO A N 1
ATOM 753 C CA . PRO A 1 89 ? 15.918 4.401 3.305 1.00 70.56 89 PRO A CA 1
ATOM 754 C C . PRO A 1 89 ? 14.795 4.742 2.329 1.00 70.56 89 PRO A C 1
ATOM 756 O O . PRO A 1 89 ? 14.674 4.131 1.266 1.00 70.56 89 PRO A O 1
ATOM 759 N N . THR A 1 90 ? 13.929 5.659 2.740 1.00 75.56 90 THR A N 1
ATOM 760 C CA . THR A 1 90 ? 12.711 5.991 2.008 1.00 75.56 90 THR A CA 1
ATOM 761 C C . THR A 1 90 ? 12.662 7.496 1.815 1.00 75.56 90 THR A C 1
ATOM 763 O O . THR A 1 90 ? 12.753 8.247 2.785 1.00 75.56 90 THR A O 1
ATOM 766 N N . VAL A 1 91 ? 12.541 7.942 0.565 1.00 77.00 91 VAL A N 1
ATOM 767 C CA . VAL A 1 91 ? 12.436 9.363 0.216 1.00 77.00 91 VAL A CA 1
ATOM 768 C C . VAL A 1 91 ? 11.030 9.652 -0.283 1.00 77.00 91 VAL A C 1
ATOM 770 O O . VAL A 1 91 ? 10.534 8.988 -1.188 1.00 77.00 91 VAL A O 1
ATOM 773 N N . MET A 1 92 ? 10.406 10.662 0.314 1.00 77.81 92 MET A N 1
ATOM 774 C CA . MET A 1 92 ? 9.091 11.167 -0.063 1.00 77.81 92 MET A CA 1
ATOM 775 C C . MET A 1 92 ? 9.254 12.407 -0.939 1.00 77.81 92 MET A C 1
ATOM 777 O O . MET A 1 92 ? 9.875 13.384 -0.522 1.00 77.81 92 MET A O 1
ATOM 781 N N . ILE A 1 93 ? 8.678 12.374 -2.142 1.00 74.25 93 ILE A N 1
ATOM 782 C CA . ILE A 1 93 ? 8.679 13.506 -3.074 1.00 74.25 93 ILE A CA 1
ATOM 783 C C . ILE A 1 93 ? 7.243 13.970 -3.289 1.00 74.25 93 ILE A C 1
ATOM 785 O O . ILE A 1 93 ? 6.409 13.230 -3.810 1.00 74.25 93 ILE A O 1
ATOM 789 N N . GLN A 1 94 ? 6.963 15.210 -2.893 1.00 75.31 94 GLN A N 1
ATOM 790 C CA . GLN A 1 94 ? 5.673 15.857 -3.111 1.00 75.31 94 GLN A CA 1
ATOM 791 C C . GLN A 1 94 ? 5.733 16.720 -4.364 1.00 75.31 94 GLN A C 1
ATOM 793 O O . GLN A 1 94 ? 6.638 17.536 -4.532 1.00 75.31 94 GLN A O 1
ATOM 798 N N . THR A 1 95 ? 4.755 16.540 -5.244 1.00 74.88 95 THR A N 1
ATOM 799 C CA . THR A 1 95 ? 4.655 17.283 -6.502 1.00 74.88 95 THR A CA 1
ATOM 800 C C . THR A 1 95 ? 3.212 17.690 -6.757 1.00 74.88 95 THR A C 1
ATOM 802 O O . THR A 1 95 ? 2.277 17.059 -6.252 1.00 74.88 95 THR A O 1
ATOM 805 N N . SER A 1 96 ? 3.024 18.760 -7.529 1.00 77.62 96 SER A N 1
ATOM 806 C CA . SER A 1 96 ? 1.708 19.100 -8.052 1.00 77.62 96 SER A CA 1
ATOM 807 C C . SER A 1 96 ? 1.313 18.122 -9.156 1.00 77.62 96 SER A C 1
ATOM 809 O O . SER A 1 96 ? 2.152 17.587 -9.886 1.00 77.62 96 SER A O 1
ATOM 811 N N . ALA A 1 97 ? 0.009 17.894 -9.303 1.00 73.94 97 ALA A N 1
ATOM 812 C CA . ALA A 1 97 ? -0.496 17.101 -10.411 1.00 73.94 97 ALA A CA 1
ATOM 813 C C . ALA A 1 97 ? -0.028 17.700 -11.749 1.00 73.94 97 ALA A C 1
ATOM 815 O O . ALA A 1 97 ? 0.020 18.918 -11.920 1.00 73.94 97 ALA A O 1
ATOM 816 N N . ARG A 1 98 ? 0.274 16.825 -12.717 1.00 76.62 98 ARG A N 1
ATOM 817 C CA . ARG A 1 98 ? 0.670 17.196 -14.090 1.00 76.62 98 ARG A CA 1
ATOM 818 C C . ARG A 1 98 ? 2.014 17.937 -14.208 1.00 76.62 98 ARG A C 1
ATOM 820 O O . ARG A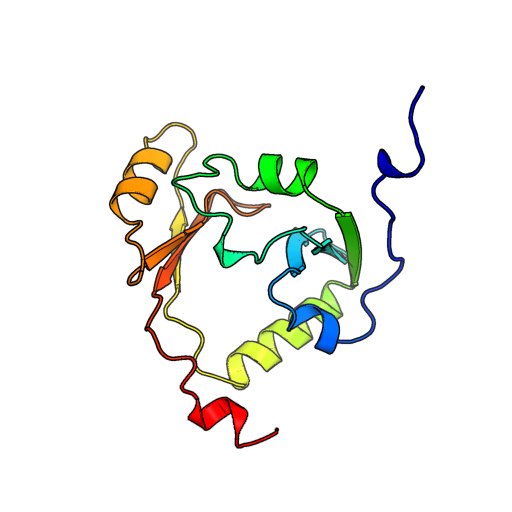 1 98 ? 2.284 18.514 -15.255 1.00 76.62 98 ARG A O 1
ATOM 827 N N . SER A 1 99 ? 2.893 17.859 -13.206 1.00 83.44 99 SER A N 1
ATOM 828 C CA . SER A 1 99 ? 4.236 18.467 -13.245 1.00 83.44 99 SER A CA 1
ATOM 829 C C . SER A 1 99 ? 5.329 17.570 -13.853 1.00 83.44 99 SER A C 1
ATOM 831 O O . SER A 1 99 ? 6.514 17.838 -13.674 1.00 83.44 99 SER A O 1
ATOM 833 N N . GLY A 1 100 ? 4.960 16.458 -14.500 1.00 83.06 100 GLY A N 1
ATOM 834 C CA . GLY A 1 100 ? 5.923 15.456 -14.979 1.00 83.06 100 GLY A CA 1
ATOM 835 C C . GLY A 1 100 ? 6.516 14.571 -13.874 1.00 83.06 100 GLY A C 1
ATOM 836 O O . GLY A 1 100 ? 7.520 13.901 -14.099 1.00 83.06 100 GLY A O 1
ATOM 837 N N . SER A 1 101 ? 5.901 14.530 -12.691 1.00 82.62 101 SER A N 1
ATOM 838 C CA . SER A 1 101 ? 6.353 13.713 -11.558 1.00 82.62 101 SER A CA 1
ATOM 839 C C . SER A 1 101 ? 6.378 12.212 -11.853 1.00 82.62 101 SER A C 1
ATOM 841 O O . SER A 1 101 ? 7.296 11.528 -11.413 1.00 82.62 101 SER A O 1
ATOM 843 N N . THR A 1 102 ? 5.445 11.707 -12.665 1.00 81.81 102 THR A N 1
ATOM 844 C CA . THR A 1 102 ? 5.459 10.318 -13.150 1.00 81.81 102 THR A CA 1
ATOM 845 C C . THR A 1 102 ? 6.683 10.032 -14.021 1.00 81.81 102 THR A C 1
ATOM 847 O O . THR A 1 102 ? 7.323 8.998 -13.868 1.00 81.81 102 THR A O 1
ATOM 850 N N . LEU A 1 103 ? 7.062 10.962 -14.906 1.00 86.62 103 LEU A N 1
ATOM 851 C CA . LEU A 1 103 ? 8.269 10.806 -15.723 1.00 86.62 103 LEU A CA 1
ATOM 852 C C . LEU A 1 103 ? 9.519 10.807 -14.837 1.00 86.62 103 LEU A C 1
ATOM 854 O O . LEU A 1 103 ? 10.368 9.933 -14.966 1.00 86.62 103 LEU A O 1
ATOM 858 N N . PHE A 1 104 ? 9.599 11.752 -13.901 1.00 86.81 104 PHE A N 1
ATOM 859 C CA . PHE A 1 104 ? 10.703 11.825 -12.949 1.00 86.81 104 PHE A CA 1
ATOM 860 C C . PHE A 1 104 ? 10.807 10.562 -12.083 1.00 86.81 104 PHE A C 1
ATOM 862 O O . PHE A 1 104 ? 11.894 10.023 -11.899 1.00 86.81 104 PHE A O 1
ATOM 869 N N . GLY A 1 105 ? 9.679 10.038 -11.604 1.00 86.06 105 GLY A N 1
ATOM 870 C CA . GLY A 1 105 ? 9.654 8.802 -10.833 1.00 86.06 105 GLY A CA 1
ATOM 871 C C . GLY A 1 105 ? 10.049 7.575 -11.648 1.00 86.06 105 GLY A C 1
ATOM 872 O O . GLY A 1 105 ? 10.789 6.737 -11.145 1.00 86.06 105 GLY A O 1
ATOM 873 N N . ALA A 1 106 ? 9.646 7.498 -12.917 1.00 86.00 106 ALA A N 1
ATOM 874 C CA . ALA A 1 106 ? 10.103 6.449 -13.823 1.00 86.00 106 ALA A CA 1
ATOM 875 C C . ALA A 1 106 ? 11.620 6.520 -14.071 1.00 86.00 106 ALA A C 1
ATOM 877 O O . ALA A 1 106 ? 12.272 5.485 -14.107 1.00 86.00 106 ALA A O 1
ATOM 878 N N . MET A 1 107 ? 12.201 7.723 -14.170 1.00 89.12 107 MET A N 1
ATOM 879 C CA . MET A 1 107 ? 13.658 7.897 -14.279 1.00 89.12 107 MET A CA 1
ATOM 880 C C . MET A 1 107 ? 14.411 7.473 -13.010 1.00 89.12 107 MET A C 1
ATOM 882 O O . MET A 1 107 ? 15.555 7.036 -13.094 1.00 89.12 107 MET A O 1
ATOM 886 N N . LEU A 1 108 ? 13.791 7.626 -11.836 1.00 87.50 108 LEU A N 1
ATOM 887 C CA . LEU A 1 108 ? 14.357 7.202 -10.552 1.00 87.50 108 LEU A CA 1
ATOM 888 C C . LEU A 1 108 ? 14.142 5.714 -10.260 1.00 87.50 108 LEU A C 1
ATOM 890 O O . LEU A 1 108 ? 14.789 5.176 -9.359 1.00 87.50 108 LEU A O 1
ATOM 894 N N . HIS A 1 109 ? 13.226 5.058 -10.969 1.00 85.38 109 HIS A N 1
ATOM 895 C CA . HIS A 1 109 ? 12.970 3.637 -10.816 1.00 85.38 109 HIS A CA 1
ATOM 896 C C . HIS A 1 109 ? 14.083 2.839 -11.488 1.00 85.38 109 HIS A C 1
ATOM 898 O O . HIS A 1 109 ? 14.294 2.942 -12.695 1.00 85.38 109 HIS A O 1
ATOM 904 N N . HIS A 1 110 ? 14.764 2.001 -10.714 1.00 83.12 110 HIS A N 1
ATOM 905 C CA . HIS A 1 110 ? 15.767 1.098 -11.246 1.00 83.12 110 HIS A CA 1
ATOM 906 C C . HIS A 1 110 ? 15.654 -0.253 -10.554 1.00 83.12 110 HIS A C 1
ATOM 908 O O . HIS A 1 110 ? 15.917 -0.389 -9.356 1.00 83.12 110 HIS A O 1
ATOM 914 N N . GLU A 1 111 ? 15.317 -1.276 -11.337 1.00 78.50 111 GLU A N 1
ATOM 915 C CA . GLU A 1 111 ? 15.178 -2.642 -10.848 1.00 78.50 111 GLU A CA 1
ATOM 916 C C . GLU A 1 111 ? 16.444 -3.079 -10.092 1.00 78.50 111 GLU A C 1
ATOM 918 O O . GLU A 1 111 ? 17.570 -2.876 -10.555 1.00 78.50 111 GLU A O 1
ATOM 923 N N . GLY A 1 112 ? 16.261 -3.621 -8.886 1.00 74.19 112 GLY A N 1
ATOM 924 C CA . GLY A 1 112 ? 17.350 -4.066 -8.013 1.00 74.19 112 GLY A CA 1
ATOM 925 C C . GLY A 1 112 ? 18.100 -2.971 -7.243 1.00 74.19 112 GLY A C 1
ATOM 926 O O . GLY A 1 112 ? 19.016 -3.323 -6.500 1.00 74.19 112 GLY A O 1
ATOM 927 N N . TYR A 1 113 ? 17.727 -1.692 -7.391 1.00 78.38 113 TYR A N 1
ATOM 928 C CA . TYR A 1 113 ? 18.341 -0.559 -6.680 1.00 78.38 113 TYR A CA 1
ATOM 929 C C . TYR A 1 113 ? 17.308 0.340 -5.994 1.00 78.38 113 TYR A C 1
ATOM 931 O O . TYR A 1 113 ? 17.444 0.665 -4.814 1.00 78.38 113 TYR A O 1
ATOM 939 N N . SER A 1 114 ? 16.264 0.738 -6.716 1.00 79.44 114 SER A N 1
ATOM 940 C CA . SER A 1 114 ? 15.235 1.658 -6.239 1.00 79.44 114 SER A CA 1
ATOM 941 C C . SER A 1 114 ? 13.872 1.237 -6.763 1.00 79.44 114 SER A C 1
ATOM 943 O O . SER A 1 114 ? 13.656 1.090 -7.966 1.00 79.44 114 SER A O 1
ATOM 945 N N . VAL A 1 115 ? 12.925 1.084 -5.843 1.00 79.88 115 VAL A N 1
ATOM 946 C CA . VAL A 1 115 ? 11.518 0.910 -6.185 1.00 79.88 115 VAL A CA 1
ATOM 947 C C . VAL A 1 115 ? 10.817 2.222 -5.924 1.00 79.88 115 VAL A C 1
ATOM 949 O O . VAL A 1 115 ? 10.854 2.785 -4.830 1.00 79.88 115 VAL A O 1
ATOM 952 N N . VAL A 1 116 ? 10.194 2.707 -6.982 1.00 81.81 116 VAL A N 1
ATOM 953 C CA . VAL A 1 116 ? 9.410 3.926 -6.974 1.00 81.81 116 VAL A CA 1
ATOM 954 C C . VAL A 1 116 ? 7.946 3.542 -7.082 1.00 81.81 116 VAL A C 1
ATOM 956 O O . VAL A 1 116 ? 7.525 2.970 -8.092 1.00 81.81 116 VAL A O 1
ATOM 959 N N . TYR A 1 117 ? 7.196 3.863 -6.036 1.00 77.69 117 TYR A N 1
ATOM 960 C CA . TYR A 1 117 ? 5.752 3.691 -5.992 1.00 77.69 117 TYR A CA 1
ATOM 961 C C . TYR A 1 117 ? 5.079 4.963 -6.503 1.00 77.69 117 TYR A C 1
ATOM 963 O O . TYR A 1 117 ? 5.439 6.067 -6.085 1.00 77.69 117 TYR A O 1
ATOM 971 N N . GLY A 1 118 ? 4.123 4.808 -7.419 1.00 61.75 118 GLY A N 1
ATOM 972 C CA . GLY A 1 118 ? 3.228 5.899 -7.801 1.00 61.75 118 GLY A CA 1
ATOM 973 C C . GLY A 1 118 ? 2.299 6.262 -6.640 1.00 61.75 118 GLY A C 1
ATOM 974 O O . GLY A 1 118 ? 1.997 5.410 -5.820 1.00 61.75 118 GLY A O 1
ATOM 975 N N . GLU A 1 119 ? 1.890 7.528 -6.562 1.00 62.09 119 GLU A N 1
ATOM 976 C CA . GLU A 1 119 ? 0.818 8.084 -5.711 1.00 62.09 119 GLU A CA 1
ATOM 977 C C . GLU A 1 119 ? 0.202 7.139 -4.641 1.00 62.09 119 GLU A C 1
ATOM 979 O O . GLU A 1 119 ? -0.716 6.377 -4.955 1.00 62.09 119 GLU A O 1
ATOM 984 N N . PRO A 1 120 ? 0.615 7.192 -3.360 1.00 55.56 120 PRO A N 1
ATOM 985 C CA . PRO A 1 120 ? -0.131 6.584 -2.287 1.00 55.56 120 PRO A CA 1
ATOM 986 C C . PRO A 1 120 ? -1.382 7.421 -2.007 1.00 55.56 120 PRO A C 1
ATOM 988 O O . PRO A 1 120 ? -1.456 8.620 -2.307 1.00 55.56 120 PRO A O 1
ATOM 991 N N . PRO A 1 121 ? -2.375 6.804 -1.372 1.00 48.38 121 PRO A N 1
ATOM 992 C CA . PRO A 1 121 ? -3.602 7.487 -1.036 1.00 48.38 121 PRO A CA 1
ATOM 993 C C . PRO A 1 121 ? -3.372 8.517 0.075 1.00 48.38 121 PRO A C 1
ATOM 995 O O . PRO A 1 121 ? -2.755 8.223 1.098 1.00 48.38 121 PRO A O 1
ATOM 998 N N . ILE A 1 122 ? -3.954 9.700 -0.151 1.00 46.16 122 ILE A N 1
ATOM 999 C CA . ILE A 1 122 ? -4.097 10.904 0.697 1.00 46.16 122 ILE A CA 1
ATOM 1000 C C . ILE A 1 122 ? -3.117 12.045 0.443 1.00 46.16 122 ILE A C 1
ATOM 1002 O O . ILE A 1 122 ? -3.528 13.194 0.576 1.00 46.16 122 ILE A O 1
ATOM 1006 N N . PHE A 1 123 ? -1.913 11.801 -0.060 1.00 38.41 123 PHE A N 1
ATOM 1007 C CA . PHE A 1 123 ? -1.094 12.874 -0.626 1.00 38.41 123 PHE A CA 1
ATOM 1008 C C . PHE A 1 123 ? -0.303 12.305 -1.796 1.00 38.41 123 PHE A C 1
ATOM 1010 O O . PHE A 1 123 ? 0.275 11.231 -1.674 1.00 38.41 123 PHE A O 1
ATOM 1017 N N . SER A 1 124 ? -0.283 13.015 -2.923 1.00 37.28 124 SER A N 1
ATOM 1018 C CA . SER A 1 124 ? 0.516 12.699 -4.109 1.00 37.28 124 SER A CA 1
ATOM 1019 C C . SER A 1 124 ? 2.001 12.639 -3.743 1.00 37.28 124 SER A C 1
ATOM 1021 O O . SER A 1 124 ? 2.725 13.636 -3.775 1.00 37.28 124 SER A O 1
ATOM 1023 N N . VAL A 1 125 ? 2.433 11.456 -3.321 1.00 46.72 125 VAL A N 1
ATOM 1024 C CA . VAL A 1 125 ? 3.758 11.203 -2.772 1.00 46.72 125 VAL A CA 1
ATOM 1025 C C . VAL A 1 125 ? 4.436 10.148 -3.616 1.00 46.72 125 VAL A C 1
ATOM 1027 O O . VAL A 1 125 ? 4.074 8.987 -3.605 1.00 46.72 125 VAL A O 1
ATOM 1030 N N . LEU A 1 126 ? 5.482 10.516 -4.332 1.00 42.91 126 LEU A N 1
ATOM 1031 C CA . LEU A 1 126 ? 6.358 9.491 -4.861 1.00 42.91 126 LEU A CA 1
ATOM 1032 C C . LEU A 1 126 ? 7.194 8.948 -3.697 1.00 42.91 126 LEU A C 1
ATOM 1034 O O . LEU A 1 126 ? 7.961 9.706 -3.096 1.00 42.91 126 LEU A O 1
ATOM 1038 N N . VAL A 1 127 ? 7.028 7.671 -3.355 1.00 47.69 127 VAL A N 1
ATOM 1039 C CA . VAL A 1 127 ? 7.861 7.005 -2.346 1.00 47.69 127 VAL A CA 1
ATOM 1040 C C . VAL A 1 127 ? 8.971 6.259 -3.076 1.00 47.69 127 VAL A C 1
ATOM 1042 O O . VAL A 1 127 ? 8.708 5.288 -3.786 1.00 47.69 127 VAL A O 1
ATOM 1045 N N . VAL A 1 128 ? 10.212 6.720 -2.919 1.00 45.41 128 VAL A N 1
ATOM 1046 C CA . VAL A 1 128 ? 11.410 6.029 -3.410 1.00 45.41 128 VAL A CA 1
ATOM 1047 C C . VAL A 1 128 ? 11.949 5.180 -2.266 1.00 45.41 128 VAL A C 1
ATOM 1049 O O . VAL A 1 128 ? 12.560 5.708 -1.337 1.00 45.41 128 VAL A O 1
ATOM 1052 N N . GLY A 1 129 ? 11.691 3.877 -2.315 1.00 47.44 129 GLY A N 1
ATOM 1053 C CA . GLY A 1 129 ? 12.318 2.903 -1.429 1.00 47.44 129 GLY A CA 1
ATOM 1054 C C . GLY A 1 129 ? 13.614 2.403 -2.056 1.00 47.44 129 GLY A C 1
ATOM 1055 O O . GLY A 1 129 ? 13.604 1.890 -3.176 1.00 47.44 129 GLY A O 1
ATOM 1056 N N . TYR A 1 130 ? 14.737 2.534 -1.354 1.00 40.44 130 TYR A N 1
ATOM 1057 C CA . TYR A 1 130 ? 15.980 1.909 -1.800 1.00 40.44 130 TYR A CA 1
ATOM 1058 C C . TYR A 1 130 ? 15.908 0.404 -1.529 1.00 40.44 130 TYR A C 1
ATOM 1060 O O . TYR A 1 130 ? 15.810 -0.027 -0.379 1.00 40.44 130 TYR A O 1
ATOM 1068 N N . VAL A 1 131 ? 15.965 -0.402 -2.591 1.00 41.38 131 VAL A N 1
ATOM 1069 C CA . VAL A 1 131 ? 16.095 -1.856 -2.480 1.00 41.38 131 VAL A CA 1
ATOM 1070 C C . VAL A 1 131 ? 17.576 -2.160 -2.345 1.00 41.38 131 VAL A C 1
ATOM 1072 O O . VAL A 1 131 ? 18.281 -2.428 -3.313 1.00 41.38 131 VAL A O 1
ATOM 1075 N N . THR A 1 132 ? 18.079 -2.119 -1.115 1.00 37.97 132 THR A N 1
ATOM 1076 C CA . THR A 1 132 ? 19.282 -2.887 -0.810 1.00 37.97 132 THR A CA 1
ATOM 1077 C C . THR A 1 132 ? 18.879 -4.358 -0.888 1.00 37.97 132 THR A C 1
ATOM 1079 O O . THR A 1 132 ? 17.876 -4.763 -0.311 1.00 37.97 132 THR A O 1
ATOM 1082 N N . LYS A 1 133 ? 19.623 -5.175 -1.634 1.00 41.94 133 LYS A N 1
ATOM 1083 C CA . LYS A 1 133 ? 19.418 -6.628 -1.811 1.00 41.94 133 LYS A CA 1
ATOM 1084 C C . LYS A 1 133 ? 19.505 -7.471 -0.507 1.00 41.94 133 LYS A C 1
ATOM 1086 O O . LYS A 1 133 ? 20.033 -8.571 -0.527 1.00 41.94 133 LYS A O 1
ATOM 1091 N N . TYR A 1 134 ? 19.056 -6.975 0.643 1.00 40.00 134 TYR A N 1
ATOM 1092 C CA . TYR A 1 134 ? 19.451 -7.457 1.966 1.00 40.00 134 TYR A CA 1
ATOM 1093 C C . TYR A 1 134 ? 18.339 -7.283 3.017 1.00 40.00 134 TYR A C 1
ATOM 1095 O O . TYR A 1 134 ? 18.549 -6.688 4.073 1.00 40.00 134 TYR A O 1
ATOM 1103 N N . TRP A 1 135 ? 17.191 -7.935 2.828 1.00 36.16 135 TRP A N 1
ATOM 1104 C CA . TRP A 1 135 ? 16.728 -8.748 3.960 1.00 36.16 135 TRP A CA 1
ATOM 1105 C C . TRP A 1 135 ? 17.722 -9.906 4.052 1.00 36.16 135 TRP A C 1
ATOM 1107 O O . TRP A 1 135 ? 17.539 -10.949 3.438 1.00 36.16 135 TRP A O 1
ATOM 1117 N N . ASP A 1 136 ? 18.855 -9.634 4.702 1.00 36.22 136 ASP A N 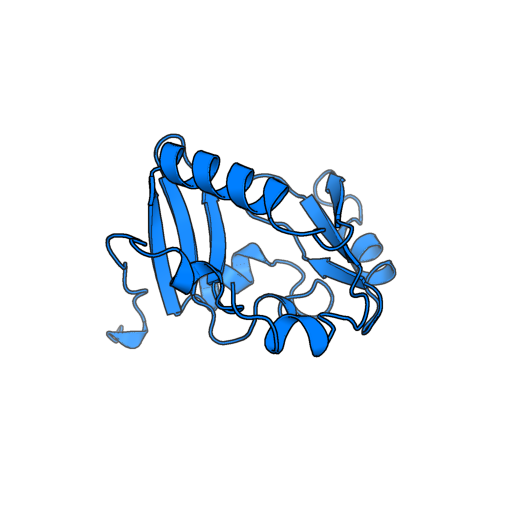1
ATOM 1118 C CA . ASP A 1 136 ? 19.932 -10.586 4.956 1.00 36.22 136 ASP A CA 1
ATOM 1119 C C . ASP A 1 136 ? 19.298 -11.903 5.441 1.00 36.22 136 ASP A C 1
ATOM 1121 O O . ASP A 1 136 ? 18.499 -11.892 6.384 1.00 36.22 136 ASP A O 1
ATOM 1125 N N . GLU A 1 137 ? 19.631 -13.044 4.825 1.00 40.06 137 GLU A N 1
ATOM 1126 C CA . GLU A 1 137 ? 19.168 -14.378 5.258 1.00 40.06 137 GLU A CA 1
ATOM 1127 C C . GLU A 1 137 ? 19.475 -14.640 6.751 1.00 40.06 137 GLU A C 1
ATOM 1129 O O . GLU A 1 137 ? 18.871 -15.502 7.395 1.00 40.06 137 GLU A O 1
ATOM 1134 N N . LYS A 1 138 ? 20.355 -13.828 7.351 1.00 38.69 138 LYS A N 1
ATOM 1135 C CA . LYS A 1 138 ? 20.646 -13.783 8.788 1.00 38.69 138 LYS A CA 1
ATOM 1136 C C . LYS A 1 138 ? 19.513 -13.262 9.679 1.00 38.69 138 LYS A C 1
ATOM 1138 O O . LYS A 1 138 ? 19.525 -13.557 10.872 1.00 38.69 138 LYS A O 1
ATOM 1143 N N . VAL A 1 139 ? 18.535 -12.513 9.162 1.00 42.06 139 VAL A N 1
ATOM 1144 C CA . VAL A 1 139 ? 17.375 -12.060 9.963 1.00 42.06 139 VAL A CA 1
ATOM 1145 C C . VAL A 1 139 ? 16.318 -13.161 10.067 1.00 42.06 139 VAL A C 1
ATOM 1147 O O . VAL A 1 139 ? 15.612 -13.242 11.067 1.00 42.06 139 VAL A O 1
ATOM 1150 N N . AR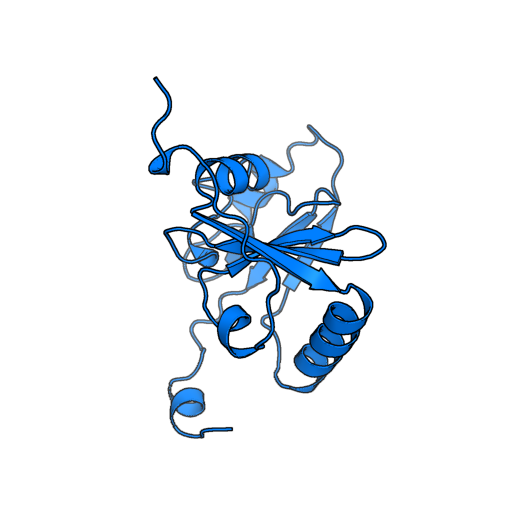G A 1 140 ? 16.258 -14.078 9.092 1.00 39.22 140 ARG A N 1
ATOM 1151 C CA . ARG A 1 140 ? 15.317 -15.209 9.097 1.00 39.22 140 ARG A CA 1
ATOM 1152 C C . ARG A 1 140 ? 15.690 -16.298 10.117 1.00 39.22 140 ARG A C 1
ATOM 1154 O O . ARG A 1 140 ? 14.828 -17.052 10.549 1.00 39.22 140 ARG A O 1
ATOM 1161 N N . THR A 1 141 ? 16.957 -16.363 10.532 1.00 37.53 141 THR A N 1
ATOM 1162 C CA . THR A 1 141 ? 17.483 -17.359 11.489 1.00 37.53 141 THR A CA 1
ATOM 1163 C C . THR A 1 141 ? 17.490 -16.904 12.947 1.00 37.53 141 THR A C 1
ATOM 1165 O O . THR A 1 141 ? 17.767 -17.712 13.832 1.00 37.53 141 THR A O 1
ATOM 1168 N N . LYS A 1 142 ? 17.142 -15.648 13.240 1.00 30.80 142 LYS A N 1
ATOM 1169 C CA . LYS A 1 142 ? 16.924 -15.192 14.617 1.00 30.80 142 LYS A CA 1
ATOM 1170 C C . LYS A 1 142 ? 15.475 -14.763 14.771 1.00 30.80 142 LYS A C 1
ATOM 1172 O O . LYS A 1 142 ? 15.146 -13.599 14.581 1.00 30.80 142 LYS A O 1
ATOM 1177 N N . GLY A 1 143 ? 14.627 -15.743 15.076 1.00 38.28 143 GLY A N 1
ATOM 1178 C CA . GLY A 1 143 ? 13.240 -15.503 15.445 1.00 38.28 143 GLY A CA 1
ATOM 1179 C C . GLY A 1 143 ? 13.161 -14.583 16.655 1.00 38.28 143 GLY A C 1
ATOM 1180 O O . GLY A 1 143 ? 13.634 -14.964 17.721 1.00 38.28 143 GLY A O 1
ATOM 1181 N N . LEU A 1 144 ? 12.590 -13.399 16.441 1.00 30.53 144 LEU A N 1
ATOM 1182 C CA . LEU A 1 144 ? 11.969 -12.498 17.410 1.00 30.53 144 LEU A CA 1
ATOM 1183 C C . LEU A 1 144 ? 10.991 -11.598 16.645 1.00 30.53 144 LEU A C 1
ATOM 1185 O O . LEU A 1 144 ? 11.422 -10.998 15.628 1.00 30.53 144 LEU A O 1
#

Radius of gyration: 16.3 Å; chains: 1; bounding box: 46×36×34 Å

Secondary structure (DSSP, 8-state):
---GGGS-EEES----GGGGGSTTEEEEEE-SSEEEEEE-SS-GGG--TTT-SSHHHHHHHH-SEEEEEEHHHHHHHHHHHHHHS-PPPEEEEE--TTSSHHHHHHHH-BTTTEEEE---TTS-EEEEEE--S-S-HHHHTS--

Foldseek 3Di:
DDDPQNDAAEDEADPDPVVVVDQQKDFQDDDPFKTKIFGFPDGPLVQFLVVHVPSNVVRVVRGNHMHIYTPVVVVVVVVVVVVPDDFFDKDKDADDPPPCVSVVQVVLDDPQFWGWHAQGPPGRITIIGGDDVDVPVVVVPDDD

pLDDT: mean 70.46, std 17.18, range [30.53, 89.44]

Sequence (144 aa):
MAKKEDFISLFESIEDMACLLDEHWAIYSLDKDFAYFILLPNPVSSYNIINHQFLWQTYYEDALKIAKMPYKRFLTWSKLFEKNKNPPPTVMIQTSARSGSTLFGAMLHHEGYSVVYGEPPIFSVLVVGYVTKYWDEKVRTKGL

Organism: NCBI:txid290746